Protein AF-A0A060N4P2-F1 (afdb_monomer_lite)

Structure (mmCIF, N/CA/C/O backbone):
data_AF-A0A060N4P2-F1
#
_entry.id   AF-A0A060N4P2-F1
#
loop_
_atom_site.group_PDB
_atom_site.id
_atom_site.type_symbol
_atom_site.label_atom_id
_atom_site.label_alt_id
_atom_site.label_comp_id
_atom_site.label_asym_id
_atom_site.label_entity_id
_atom_site.label_seq_id
_atom_site.pdbx_PDB_ins_code
_atom_site.Cartn_x
_atom_site.Cartn_y
_atom_site.Cartn_z
_atom_site.occupancy
_atom_site.B_iso_or_equiv
_atom_site.auth_seq_id
_atom_site.auth_comp_id
_atom_site.auth_asym_id
_atom_site.auth_atom_id
_atom_site.pdbx_PDB_model_num
ATOM 1 N N . MET A 1 1 ? 9.657 7.151 8.801 1.00 70.62 1 MET A N 1
ATOM 2 C CA . MET A 1 1 ? 8.608 6.174 8.470 1.00 70.62 1 MET A CA 1
ATOM 3 C C . MET A 1 1 ? 7.325 6.676 9.098 1.00 70.62 1 MET A C 1
ATOM 5 O O . MET A 1 1 ? 7.365 7.258 10.180 1.00 70.62 1 MET A O 1
ATOM 9 N N . SER A 1 2 ? 6.217 6.577 8.375 1.00 86.94 2 SER A N 1
ATOM 10 C CA . SER A 1 2 ? 4.946 7.169 8.793 1.00 86.94 2 SER A CA 1
ATOM 11 C C . SER A 1 2 ? 3.991 6.078 9.255 1.00 86.94 2 SER A C 1
ATOM 13 O O . SER A 1 2 ? 4.005 4.962 8.740 1.00 86.94 2 SER A O 1
ATOM 15 N N . TYR A 1 3 ? 3.157 6.414 10.233 1.00 91.38 3 TYR A N 1
ATOM 16 C CA . TYR A 1 3 ? 2.183 5.498 10.808 1.00 91.38 3 TYR A CA 1
ATOM 17 C C . TYR A 1 3 ? 0.779 5.985 10.490 1.00 91.38 3 TYR A C 1
ATOM 19 O O . TYR A 1 3 ? 0.496 7.174 10.616 1.00 91.38 3 TYR A O 1
ATOM 27 N N . VAL A 1 4 ? -0.118 5.080 10.119 1.00 92.81 4 VAL A N 1
ATOM 28 C CA . VAL A 1 4 ? -1.499 5.419 9.767 1.00 92.81 4 VAL A CA 1
ATOM 29 C C . VAL A 1 4 ? -2.462 4.592 10.594 1.00 92.81 4 VAL A C 1
ATOM 31 O O . VAL A 1 4 ? -2.322 3.375 10.706 1.00 92.81 4 VAL A O 1
ATOM 34 N N . CYS A 1 5 ? -3.473 5.249 11.157 1.00 92.50 5 CYS A N 1
ATOM 35 C CA . CYS A 1 5 ? -4.618 4.549 11.721 1.00 92.50 5 CYS A CA 1
ATOM 36 C C . CYS A 1 5 ? -5.537 4.042 10.603 1.00 92.50 5 CYS A C 1
ATOM 38 O O . CYS A 1 5 ? -6.139 4.844 9.896 1.00 92.50 5 CYS A O 1
ATOM 40 N N . LEU A 1 6 ? -5.736 2.728 10.501 1.00 90.38 6 LEU A N 1
ATOM 41 C CA . LEU A 1 6 ? -6.573 2.107 9.463 1.00 90.38 6 LEU A CA 1
ATOM 42 C C . LEU A 1 6 ? -8.078 2.395 9.608 1.00 90.38 6 LEU A C 1
ATOM 44 O O . LEU A 1 6 ? -8.851 2.067 8.717 1.00 90.38 6 LEU A O 1
ATOM 48 N N . LYS A 1 7 ? -8.510 2.997 10.726 1.00 90.50 7 LYS A N 1
ATOM 49 C CA . LYS A 1 7 ? -9.918 3.358 10.966 1.00 90.50 7 LYS A CA 1
ATOM 50 C C . LYS A 1 7 ? -10.203 4.835 10.702 1.00 90.50 7 LYS A C 1
ATOM 52 O O . LYS A 1 7 ? -11.126 5.155 9.965 1.00 90.50 7 LYS A O 1
ATOM 57 N N . CYS A 1 8 ? -9.441 5.744 11.317 1.00 92.81 8 CYS A N 1
ATOM 58 C CA . CYS A 1 8 ? -9.667 7.190 11.172 1.00 92.81 8 CYS A CA 1
ATOM 59 C C . CYS A 1 8 ? -8.732 7.871 10.166 1.00 92.81 8 CYS A C 1
ATOM 61 O O . CYS A 1 8 ? -8.876 9.070 9.942 1.00 92.81 8 CYS A O 1
ATOM 63 N N . ASN A 1 9 ? -7.791 7.130 9.572 1.00 92.81 9 ASN A N 1
ATOM 64 C CA . ASN A 1 9 ? -6.820 7.611 8.585 1.00 92.81 9 ASN A CA 1
ATOM 65 C C . ASN A 1 9 ? -5.891 8.731 9.083 1.00 92.81 9 ASN A C 1
ATOM 67 O O . ASN A 1 9 ? -5.271 9.424 8.280 1.00 92.81 9 ASN A O 1
ATOM 71 N N . GLU A 1 10 ? -5.786 8.912 10.403 1.00 93.56 10 GLU A N 1
ATOM 72 C CA . GLU A 1 10 ? -4.835 9.849 10.996 1.00 93.56 10 GLU A CA 1
ATOM 73 C C . GLU A 1 10 ? -3.403 9.383 10.726 1.00 93.56 10 GLU A C 1
ATOM 75 O O . GLU A 1 10 ? -3.090 8.202 10.923 1.00 93.56 10 GLU A O 1
ATOM 80 N N . VAL A 1 11 ? -2.550 10.322 10.314 1.00 93.44 11 VAL A N 1
ATOM 81 C CA . VAL A 1 11 ? -1.126 10.091 10.072 1.00 93.44 11 VAL A CA 1
ATOM 82 C C . VAL A 1 11 ? -0.329 10.555 11.283 1.00 93.44 11 VAL A C 1
ATOM 84 O O . VAL A 1 11 ? -0.416 11.707 11.705 1.00 93.44 11 VAL A O 1
ATOM 87 N N . TYR A 1 12 ? 0.499 9.667 11.810 1.00 91.25 12 TYR A N 1
ATOM 88 C CA . TYR A 1 12 ? 1.404 9.933 12.911 1.00 91.25 12 TYR A CA 1
ATOM 89 C C . TYR A 1 12 ? 2.855 9.833 12.447 1.00 91.25 12 TYR A C 1
ATOM 91 O O . TYR A 1 12 ? 3.217 9.009 11.607 1.00 91.25 12 TYR A O 1
ATOM 99 N N . LYS A 1 13 ? 3.703 10.679 13.030 1.00 86.75 13 LYS A N 1
ATOM 100 C CA . LYS A 1 13 ? 5.158 10.633 12.844 1.00 86.75 13 LYS A CA 1
ATOM 101 C C . LYS A 1 13 ? 5.795 9.646 13.831 1.00 86.75 13 LYS A C 1
ATOM 103 O O . LYS A 1 13 ? 5.119 9.123 14.715 1.00 86.75 13 LYS A O 1
ATOM 108 N N . ASN A 1 14 ? 7.116 9.476 13.734 1.00 75.19 14 ASN A N 1
ATOM 109 C CA . ASN A 1 14 ? 7.938 8.588 14.572 1.00 75.19 14 ASN A CA 1
ATOM 110 C C . ASN A 1 14 ? 7.670 8.674 16.093 1.00 75.19 14 ASN A C 1
ATOM 112 O O . ASN A 1 14 ? 7.949 7.722 16.814 1.00 75.19 14 ASN A O 1
ATOM 116 N N . SER A 1 15 ? 7.140 9.792 16.606 1.00 75.62 15 SER A N 1
ATOM 117 C CA . SER A 1 15 ? 6.811 9.952 18.029 1.00 75.62 15 SER A CA 1
ATOM 118 C C . SER A 1 15 ? 5.765 8.956 18.533 1.00 75.62 15 SER A C 1
ATOM 120 O O . SER A 1 15 ? 5.714 8.701 19.732 1.00 75.62 15 SER A O 1
ATOM 122 N N . ILE A 1 16 ? 4.952 8.363 17.651 1.00 79.38 16 ILE A N 1
ATOM 123 C CA . ILE A 1 16 ? 3.958 7.372 18.074 1.00 79.38 16 ILE A CA 1
ATOM 124 C C . ILE A 1 16 ? 4.583 6.063 18.576 1.00 79.38 16 ILE A C 1
ATOM 126 O O . ILE A 1 16 ? 3.952 5.357 19.354 1.00 79.38 16 ILE A O 1
ATOM 130 N N . ASN A 1 17 ? 5.850 5.795 18.250 1.00 68.69 17 ASN A N 1
ATOM 131 C CA . ASN A 1 17 ? 6.592 4.638 18.766 1.00 68.69 17 ASN A CA 1
ATOM 132 C C . ASN A 1 17 ? 6.872 4.722 20.272 1.00 68.69 17 ASN A C 1
ATOM 134 O O . ASN A 1 17 ? 7.294 3.743 20.878 1.00 68.69 17 ASN A O 1
ATOM 138 N N . GLN A 1 18 ? 6.650 5.888 20.887 1.00 77.06 18 GLN A N 1
ATOM 139 C CA . GLN A 1 18 ? 6.709 6.048 22.341 1.00 77.06 18 GLN A CA 1
ATOM 140 C C . GLN A 1 18 ? 5.458 5.492 23.033 1.00 77.06 18 GLN A C 1
ATOM 142 O O . GLN A 1 18 ? 5.471 5.266 24.243 1.00 77.06 18 GLN A O 1
ATOM 147 N N . ILE A 1 19 ? 4.370 5.271 22.286 1.00 80.00 19 ILE A N 1
ATOM 148 C CA . ILE A 1 19 ? 3.183 4.607 22.812 1.00 80.00 19 ILE A CA 1
ATOM 149 C C . ILE A 1 19 ? 3.503 3.123 22.941 1.00 80.00 19 ILE A C 1
ATOM 151 O O . ILE A 1 19 ? 3.892 2.464 21.978 1.00 80.00 19 ILE A O 1
ATOM 155 N N . LYS A 1 20 ? 3.310 2.593 24.149 1.00 79.94 20 LYS A N 1
ATOM 156 C CA . LYS A 1 20 ? 3.526 1.178 24.426 1.00 79.94 20 LYS A CA 1
ATOM 157 C C . LYS A 1 20 ? 2.536 0.343 23.602 1.00 79.94 20 LYS A C 1
ATOM 159 O O . LYS A 1 20 ? 1.327 0.520 23.785 1.00 79.94 20 LYS A O 1
ATOM 164 N N . PRO A 1 21 ? 3.006 -0.558 22.725 1.00 82.00 21 PRO A N 1
ATOM 165 C CA . PRO A 1 21 ? 2.106 -1.437 22.007 1.00 82.00 21 PRO A CA 1
ATOM 166 C C . PRO A 1 21 ? 1.421 -2.399 22.983 1.00 82.00 21 PRO A C 1
ATOM 168 O O . PRO A 1 21 ? 1.949 -2.747 24.045 1.00 82.00 21 PRO A O 1
ATOM 171 N N . ILE A 1 22 ? 0.215 -2.821 22.623 1.00 82.00 22 ILE A N 1
ATOM 172 C CA . ILE A 1 22 ? -0.559 -3.794 23.387 1.00 82.00 22 ILE A CA 1
ATOM 173 C C . ILE A 1 22 ? -0.236 -5.180 22.834 1.00 82.00 22 ILE A C 1
ATOM 175 O O . ILE A 1 22 ? -0.311 -5.409 21.624 1.00 82.00 22 ILE A O 1
ATOM 179 N N . LYS A 1 23 ? 0.124 -6.109 23.724 1.00 79.75 23 LYS A N 1
ATOM 180 C CA . LYS A 1 23 ? 0.349 -7.508 23.358 1.00 79.75 23 LYS A CA 1
ATOM 181 C C . LYS A 1 23 ? -0.974 -8.184 23.021 1.00 79.75 23 LYS A C 1
ATOM 183 O O . LYS A 1 23 ? -1.935 -8.089 23.782 1.00 79.75 23 LYS A O 1
ATOM 188 N N . TYR A 1 24 ? -0.995 -8.888 21.901 1.00 68.56 24 TYR A N 1
ATOM 189 C CA . TYR A 1 24 ? -2.116 -9.692 21.450 1.00 68.56 24 TYR A CA 1
ATOM 190 C C . TYR A 1 24 ? -1.620 -11.094 21.083 1.00 68.56 24 TYR A C 1
ATOM 192 O O . TYR A 1 24 ? -1.012 -11.301 20.033 1.00 68.56 24 TYR A O 1
ATOM 200 N N . GLY A 1 25 ? -1.879 -12.066 21.958 1.00 72.06 25 GLY A N 1
ATOM 201 C CA . GLY A 1 25 ? -1.281 -13.401 21.862 1.00 72.06 25 GLY A CA 1
ATOM 202 C C . GLY A 1 25 ? 0.194 -13.418 22.278 1.00 72.06 25 GLY A C 1
ATOM 203 O O . GLY A 1 25 ? 0.674 -12.477 22.910 1.00 72.06 25 GLY A O 1
ATOM 204 N N . GLU A 1 26 ? 0.896 -14.504 21.947 1.00 70.19 26 GLU A N 1
ATOM 205 C CA . GLU A 1 26 ? 2.266 -14.744 22.427 1.00 70.19 26 GLU A CA 1
ATOM 206 C C . GLU A 1 26 ? 3.311 -13.850 21.731 1.00 70.19 26 GLU A C 1
ATOM 208 O O . GLU A 1 26 ? 4.219 -13.369 22.405 1.00 70.19 26 GLU A O 1
ATOM 213 N N . ASP A 1 27 ? 3.112 -13.495 20.449 1.00 66.62 27 ASP A N 1
ATOM 214 C CA . ASP A 1 27 ? 4.165 -12.857 19.631 1.00 66.62 27 ASP A CA 1
ATOM 215 C C . ASP A 1 27 ? 3.755 -11.590 18.857 1.00 66.62 27 ASP A C 1
ATOM 217 O O . ASP A 1 27 ? 4.560 -11.046 18.098 1.00 66.62 27 ASP A O 1
ATOM 221 N N . LYS A 1 28 ? 2.510 -11.103 18.977 1.00 74.62 28 LYS A N 1
ATOM 222 C CA . LYS A 1 28 ? 2.062 -9.938 18.191 1.00 74.62 28 LYS A CA 1
ATOM 223 C C . LYS A 1 28 ? 1.842 -8.717 19.065 1.00 74.62 28 LYS A C 1
ATOM 225 O O . LYS A 1 28 ? 1.001 -8.708 19.958 1.00 74.62 28 LYS A O 1
ATOM 230 N N . GLU A 1 29 ? 2.546 -7.646 18.737 1.00 82.62 29 GLU A N 1
ATOM 231 C CA . GLU A 1 29 ? 2.380 -6.334 19.348 1.00 82.62 29 GLU A CA 1
ATOM 232 C C . GLU A 1 29 ? 1.611 -5.413 18.398 1.00 82.62 29 GLU A C 1
ATOM 234 O O . GLU A 1 29 ? 1.923 -5.312 17.211 1.00 82.62 29 GLU A O 1
ATOM 239 N N . TRP A 1 30 ? 0.549 -4.789 18.910 1.00 85.25 30 TRP A N 1
ATOM 240 C CA . TRP A 1 30 ? -0.339 -3.934 18.128 1.00 85.25 30 TRP A CA 1
ATOM 241 C C . TRP A 1 30 ? -0.337 -2.530 18.708 1.00 85.25 30 TRP A C 1
ATOM 243 O O . TRP A 1 30 ? -0.534 -2.324 19.908 1.00 85.25 30 TRP A O 1
ATOM 253 N N . LEU A 1 31 ? -0.149 -1.552 17.831 1.00 89.38 31 LEU A N 1
ATOM 254 C CA . LEU A 1 31 ? -0.298 -0.148 18.161 1.00 89.38 31 LEU A CA 1
ATOM 255 C C . LEU A 1 31 ? -1.730 0.288 17.842 1.00 89.38 31 LEU A C 1
ATOM 257 O O . LEU A 1 31 ? -2.265 -0.023 16.776 1.00 89.38 31 LEU A O 1
ATOM 261 N N . PHE A 1 32 ? -2.352 1.014 18.766 1.00 89.56 32 PHE A N 1
ATOM 262 C CA . PHE A 1 32 ? -3.717 1.509 18.616 1.00 89.56 32 PHE A CA 1
ATOM 263 C C . PHE A 1 32 ? -3.751 3.031 18.585 1.00 89.56 32 PHE A C 1
ATOM 265 O O . PHE A 1 32 ? -2.906 3.716 19.160 1.00 89.56 32 PHE A O 1
ATOM 272 N N . CYS A 1 33 ? -4.753 3.557 17.889 1.00 91.12 33 CYS A N 1
ATOM 273 C CA . CYS A 1 33 ? -4.956 4.983 17.723 1.00 91.12 33 CYS A CA 1
ATOM 274 C C . CYS A 1 33 ? -5.193 5.651 19.089 1.00 91.12 33 CYS A C 1
ATOM 276 O O . CYS A 1 33 ? -6.124 5.250 19.787 1.00 91.12 33 CYS A O 1
ATOM 278 N N . PRO A 1 34 ? -4.423 6.695 19.451 1.00 89.62 34 PRO A N 1
ATOM 279 C CA . PRO A 1 34 ? -4.565 7.392 20.731 1.00 89.62 34 PRO A CA 1
ATOM 280 C C . PRO A 1 34 ? -5.815 8.281 20.823 1.00 89.62 34 PRO A C 1
ATOM 282 O O . PRO A 1 34 ? -6.094 8.830 21.886 1.00 89.62 34 PRO A O 1
ATOM 285 N N . LYS A 1 35 ? -6.566 8.470 19.726 1.00 90.75 35 LYS A N 1
ATOM 286 C CA . LYS A 1 35 ? -7.839 9.203 19.771 1.00 90.75 35 LYS A CA 1
ATOM 287 C C . LYS A 1 35 ? -8.859 8.384 20.562 1.00 90.75 35 LYS A C 1
ATOM 289 O O . LYS A 1 35 ? -9.106 7.233 20.199 1.00 90.75 35 LYS A O 1
ATOM 294 N N . ILE A 1 36 ? -9.465 9.023 21.565 1.00 86.31 36 ILE A N 1
ATOM 295 C CA . ILE A 1 36 ? -10.356 8.408 22.563 1.00 86.31 36 ILE A CA 1
ATOM 296 C C . ILE A 1 36 ? -11.415 7.509 21.912 1.00 86.31 36 ILE A C 1
ATOM 298 O O . ILE A 1 36 ? -11.565 6.380 22.345 1.00 86.31 36 ILE A O 1
ATOM 302 N N . ASP A 1 37 ? -12.050 7.940 20.818 1.00 91.50 37 ASP A N 1
ATOM 303 C CA . ASP A 1 37 ? -13.168 7.195 20.209 1.00 91.50 37 ASP A CA 1
ATOM 304 C C . ASP A 1 37 ? -12.784 6.342 18.985 1.00 91.50 37 ASP A C 1
ATOM 306 O O . ASP A 1 37 ? -13.635 5.730 18.331 1.00 91.50 37 ASP A O 1
ATOM 310 N N . CYS A 1 38 ? -11.503 6.305 18.606 1.00 90.06 38 CYS A N 1
ATOM 311 C CA . CYS A 1 38 ? -11.093 5.586 17.405 1.00 90.06 38 CYS A CA 1
ATOM 312 C C . CYS A 1 38 ? -10.786 4.121 17.711 1.00 90.06 38 CYS A C 1
ATOM 314 O O . CYS A 1 38 ? -11.419 3.233 17.137 1.00 90.06 38 CYS A O 1
ATOM 316 N N . HIS A 1 39 ? -9.803 3.868 18.580 1.00 85.12 39 HIS A N 1
ATOM 317 C CA . HIS A 1 39 ? -9.269 2.527 18.859 1.00 85.12 39 HIS A CA 1
ATOM 318 C C . HIS A 1 39 ? -8.899 1.714 17.600 1.00 85.12 39 HIS A C 1
ATOM 320 O O . HIS A 1 39 ? -8.850 0.488 17.631 1.00 85.12 39 HIS A O 1
ATOM 326 N N . GLY A 1 40 ? -8.659 2.375 16.462 1.00 89.44 40 GLY A N 1
ATOM 327 C CA . GLY A 1 40 ? -8.232 1.709 15.235 1.00 89.44 40 GLY A CA 1
ATOM 328 C C . GLY A 1 40 ? -6.787 1.235 15.329 1.00 89.44 40 GLY A C 1
ATOM 329 O O . GLY A 1 40 ? -5.974 1.856 16.016 1.00 89.44 40 GLY A O 1
ATOM 330 N N . ARG A 1 41 ? -6.454 0.158 14.612 1.00 90.06 41 ARG A N 1
ATOM 331 C CA . ARG A 1 41 ? -5.067 -0.298 14.475 1.00 90.06 41 ARG A CA 1
ATOM 332 C C . ARG A 1 41 ? -4.243 0.770 13.761 1.00 90.06 41 ARG A C 1
ATOM 334 O O . ARG A 1 41 ? -4.653 1.268 12.712 1.00 90.06 41 ARG A O 1
ATOM 341 N N . VAL A 1 42 ? -3.084 1.082 14.318 1.00 91.38 42 VAL A N 1
ATOM 342 C CA . VAL A 1 42 ? -2.065 1.920 13.695 1.00 91.38 42 VAL A CA 1
ATOM 343 C C . VAL A 1 42 ? -0.985 1.011 13.129 1.00 91.38 42 VAL A C 1
ATOM 345 O O . VAL A 1 42 ? -0.490 0.122 13.822 1.00 91.38 42 VAL A O 1
ATOM 348 N N . VAL A 1 43 ? -0.646 1.220 11.863 1.00 90.44 43 VAL A N 1
ATOM 349 C CA . VAL A 1 43 ? 0.374 0.442 11.157 1.00 90.44 43 VAL A CA 1
ATOM 350 C C . VAL A 1 43 ? 1.379 1.372 10.506 1.00 90.44 43 VAL A C 1
ATOM 352 O O . VAL A 1 43 ? 1.052 2.498 10.140 1.00 90.44 43 VAL A O 1
ATOM 355 N N . GLU A 1 44 ? 2.604 0.894 10.379 1.00 90.88 44 GLU A N 1
ATOM 356 C CA . GLU A 1 44 ? 3.629 1.542 9.576 1.00 90.88 44 GLU A CA 1
ATOM 357 C C . GLU A 1 44 ? 3.324 1.348 8.089 1.00 90.88 44 GLU A C 1
ATOM 359 O O . GLU A 1 44 ? 2.960 0.246 7.674 1.00 90.88 44 GLU A O 1
ATOM 364 N N . ILE A 1 45 ? 3.434 2.417 7.298 1.00 91.38 45 ILE A N 1
ATOM 365 C CA . ILE A 1 45 ? 3.184 2.385 5.853 1.00 91.38 45 ILE A CA 1
ATOM 366 C C . ILE A 1 45 ? 4.292 3.146 5.123 1.00 91.38 45 ILE A C 1
ATOM 368 O O . ILE A 1 45 ? 4.688 4.241 5.532 1.00 91.38 45 ILE A O 1
ATOM 372 N N . ASP A 1 46 ? 4.743 2.581 4.001 1.00 91.31 46 ASP A N 1
ATOM 373 C CA . ASP A 1 46 ? 5.625 3.256 3.051 1.00 91.31 46 ASP A CA 1
ATOM 374 C C . ASP A 1 46 ? 5.036 4.597 2.594 1.00 91.31 46 ASP A C 1
ATOM 376 O O . ASP A 1 46 ? 3.903 4.684 2.114 1.00 91.31 46 ASP A O 1
ATOM 380 N N . GLU A 1 47 ? 5.841 5.654 2.661 1.00 90.81 47 GLU A N 1
ATOM 381 C CA . GLU A 1 47 ? 5.390 7.026 2.397 1.00 90.81 47 GLU A CA 1
ATOM 382 C C . GLU A 1 47 ? 4.844 7.214 0.970 1.00 90.81 47 GLU A C 1
ATOM 384 O O . GLU A 1 47 ? 3.911 7.991 0.772 1.00 90.81 47 GLU A O 1
ATOM 389 N N . LEU A 1 48 ? 5.365 6.463 -0.011 1.00 95.06 48 LEU A N 1
ATOM 390 C CA . LEU A 1 48 ? 4.931 6.537 -1.411 1.00 95.06 48 LEU A CA 1
ATOM 391 C C . LEU A 1 48 ? 3.532 5.955 -1.652 1.00 95.06 48 LEU A C 1
ATOM 393 O O . LEU A 1 48 ? 2.787 6.494 -2.469 1.00 95.06 48 LEU A O 1
ATOM 397 N N . ILE A 1 49 ? 3.167 4.874 -0.956 1.00 96.62 49 ILE A N 1
ATOM 398 C CA . ILE A 1 49 ? 1.872 4.197 -1.150 1.00 96.62 49 ILE A CA 1
ATOM 399 C C . ILE A 1 49 ? 0.811 4.676 -0.154 1.00 96.62 49 ILE A C 1
ATOM 401 O O . ILE A 1 49 ? -0.386 4.517 -0.393 1.00 96.62 49 ILE A O 1
ATOM 405 N N . MET A 1 50 ? 1.234 5.305 0.945 1.00 95.75 50 MET A N 1
ATOM 406 C CA . MET A 1 50 ? 0.368 5.789 2.018 1.00 95.75 50 MET A CA 1
ATOM 407 C C . MET A 1 50 ? -0.849 6.606 1.538 1.00 95.75 50 MET A C 1
ATOM 409 O O . MET A 1 50 ? -1.954 6.299 1.995 1.00 95.75 50 MET A O 1
ATOM 413 N N . PRO A 1 51 ? -0.727 7.587 0.616 1.00 96.75 51 PRO A N 1
ATOM 414 C CA . PRO A 1 51 ? -1.889 8.334 0.129 1.00 96.75 51 PRO A CA 1
ATOM 415 C C . PRO A 1 51 ? -2.946 7.434 -0.522 1.00 96.75 51 PRO A C 1
ATOM 417 O O . PRO A 1 51 ? -4.139 7.618 -0.289 1.00 96.75 51 PRO A O 1
ATOM 420 N N . THR A 1 52 ? -2.511 6.427 -1.283 1.00 97.50 52 THR A N 1
ATOM 421 C CA . THR A 1 52 ? -3.396 5.444 -1.919 1.00 97.50 52 THR A CA 1
ATOM 422 C C . THR A 1 52 ? -4.139 4.623 -0.872 1.00 97.50 52 THR A C 1
ATOM 424 O O . THR A 1 52 ? -5.352 4.464 -0.972 1.00 97.50 52 THR A O 1
ATOM 427 N N . ILE A 1 53 ? -3.437 4.119 0.149 1.00 96.38 53 ILE A N 1
ATOM 428 C CA . ILE A 1 53 ? -4.054 3.309 1.210 1.00 96.38 53 ILE A CA 1
ATOM 429 C C . ILE A 1 53 ? -5.107 4.113 1.975 1.00 96.38 53 ILE A C 1
ATOM 431 O O . ILE A 1 53 ? -6.209 3.622 2.210 1.00 96.38 53 ILE A O 1
ATOM 435 N N . ILE A 1 54 ? -4.800 5.3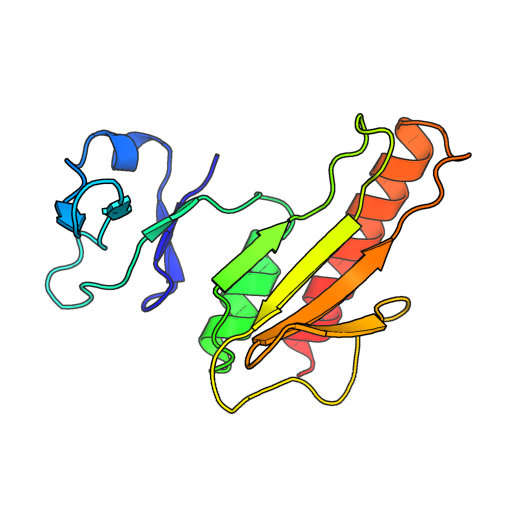69 2.312 1.00 96.00 54 ILE A N 1
ATOM 436 C CA . ILE A 1 54 ? -5.753 6.274 2.964 1.00 96.00 54 ILE A CA 1
ATOM 437 C C . ILE A 1 54 ? -7.002 6.471 2.098 1.00 96.00 54 ILE A C 1
ATOM 439 O O . ILE A 1 54 ? -8.116 6.427 2.619 1.00 96.00 54 ILE A O 1
ATOM 443 N N . GLU A 1 55 ? -6.835 6.681 0.792 1.00 97.31 55 GLU A N 1
ATOM 444 C CA . GLU A 1 55 ? -7.964 6.881 -0.118 1.00 97.31 55 GLU A CA 1
ATOM 445 C C . GLU A 1 55 ? -8.841 5.627 -0.233 1.00 97.31 55 GLU A C 1
ATOM 447 O O . GLU A 1 55 ? -10.065 5.701 -0.121 1.00 97.31 55 GLU A O 1
ATOM 452 N N . LEU A 1 56 ? -8.220 4.455 -0.371 1.00 95.50 56 LEU A N 1
ATOM 453 C CA . LEU A 1 56 ? -8.924 3.174 -0.401 1.00 95.50 56 LEU A CA 1
ATOM 454 C C . LEU A 1 56 ? -9.725 2.940 0.889 1.00 95.50 56 LEU A C 1
ATOM 456 O O . LEU A 1 56 ? -10.921 2.641 0.820 1.00 95.50 56 LEU A O 1
ATOM 460 N N . ASN A 1 57 ? -9.105 3.158 2.052 1.00 92.75 57 ASN A N 1
ATOM 461 C CA . ASN A 1 57 ? -9.763 3.014 3.351 1.00 92.75 57 ASN A CA 1
ATOM 462 C C . ASN A 1 57 ? -10.947 3.982 3.502 1.00 92.75 57 ASN A C 1
ATOM 464 O O . ASN A 1 57 ? -12.019 3.577 3.953 1.00 92.75 57 ASN A O 1
ATOM 468 N N . LYS A 1 58 ? -10.808 5.245 3.070 1.00 94.06 58 LYS A N 1
ATOM 469 C CA . LYS A 1 58 ? -11.916 6.225 3.061 1.00 94.06 58 LYS A CA 1
ATOM 470 C C . LYS A 1 58 ? -13.089 5.787 2.185 1.00 94.06 58 LYS A C 1
ATOM 472 O O . LYS A 1 58 ? -14.236 6.073 2.519 1.00 94.06 58 LYS A O 1
ATOM 477 N N . LYS A 1 59 ? -12.818 5.067 1.096 1.00 93.94 59 LYS A N 1
ATOM 478 C CA . LYS A 1 59 ? -13.837 4.489 0.205 1.00 93.94 59 LYS A CA 1
ATOM 479 C C . LYS A 1 59 ? -14.391 3.148 0.701 1.00 93.94 59 LYS A C 1
ATOM 481 O O . LYS A 1 59 ? -15.209 2.535 0.011 1.00 93.94 59 LYS A O 1
ATOM 486 N N . GLY A 1 60 ? -13.980 2.685 1.881 1.00 92.94 60 GLY A N 1
ATOM 487 C CA . GLY A 1 60 ? -14.463 1.453 2.506 1.00 92.94 60 GLY A CA 1
ATOM 488 C C . GLY A 1 60 ? -13.803 0.174 1.989 1.00 92.94 60 GLY A C 1
ATOM 489 O O . GLY A 1 60 ? -14.309 -0.913 2.258 1.00 92.94 60 GLY A O 1
ATOM 490 N N . TYR A 1 61 ? -12.701 0.275 1.242 1.00 93.88 61 TYR A N 1
ATOM 491 C CA . TYR A 1 61 ? -11.857 -0.884 0.956 1.00 93.88 61 TYR A CA 1
ATOM 492 C C . TYR A 1 61 ? -10.983 -1.149 2.180 1.00 93.88 61 TYR A C 1
ATOM 494 O O . TYR A 1 61 ? -10.297 -0.244 2.641 1.00 93.88 61 TYR A O 1
ATOM 502 N N . THR A 1 62 ? -10.995 -2.369 2.716 1.00 91.19 62 THR A N 1
ATOM 503 C CA . THR A 1 62 ? -10.148 -2.702 3.871 1.00 91.19 62 THR A CA 1
ATOM 504 C C .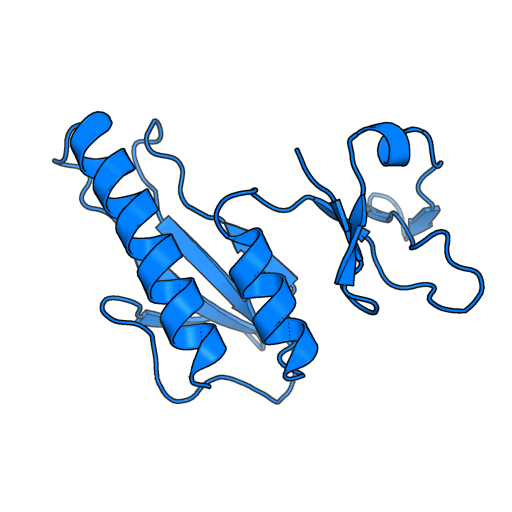 THR A 1 62 ? -8.829 -3.288 3.382 1.00 91.19 62 THR A C 1
ATOM 506 O O . THR A 1 62 ? -8.811 -4.314 2.703 1.00 91.19 62 THR A O 1
ATOM 509 N N . THR A 1 63 ? -7.716 -2.633 3.711 1.00 91.75 63 THR A N 1
ATOM 510 C CA . THR A 1 63 ? -6.359 -3.093 3.370 1.00 91.75 63 THR A CA 1
ATOM 511 C C . THR A 1 63 ? -5.652 -3.691 4.586 1.00 91.75 63 THR A C 1
ATOM 513 O O . THR A 1 63 ? -5.848 -3.214 5.704 1.00 91.75 63 THR A O 1
ATOM 516 N N . GLU A 1 64 ? -4.782 -4.680 4.382 1.00 87.31 64 GLU A N 1
ATOM 517 C CA . GLU A 1 64 ? -4.042 -5.342 5.471 1.00 87.31 64 GLU A CA 1
ATOM 518 C C . GLU A 1 64 ? -2.519 -5.230 5.342 1.00 87.31 64 GLU A C 1
ATOM 520 O O . GLU A 1 64 ? -1.847 -4.929 6.327 1.00 87.31 64 GLU A O 1
ATOM 525 N N . PHE A 1 65 ? -1.979 -5.456 4.142 1.00 90.12 65 PHE A N 1
ATOM 526 C CA . PHE A 1 65 ? -0.545 -5.374 3.856 1.00 90.12 65 PHE A CA 1
ATOM 527 C C . PHE A 1 65 ? -0.322 -4.607 2.563 1.00 90.12 65 PHE A C 1
ATOM 529 O O . PHE A 1 65 ? -1.115 -4.725 1.629 1.00 90.12 65 PHE A O 1
ATOM 536 N N . CYS A 1 66 ? 0.767 -3.856 2.483 1.00 94.50 66 CYS A N 1
ATOM 537 C CA . CYS A 1 66 ? 1.136 -3.152 1.267 1.00 94.50 66 CYS A CA 1
ATOM 538 C C . CYS A 1 66 ? 2.639 -2.884 1.215 1.00 94.50 66 CYS A C 1
ATOM 540 O O . CYS A 1 66 ? 3.285 -2.782 2.256 1.00 94.50 66 CYS A O 1
ATOM 542 N N . CYS A 1 67 ? 3.166 -2.702 0.010 1.00 95.25 67 CYS A N 1
ATOM 543 C CA . CYS A 1 67 ? 4.518 -2.204 -0.215 1.00 95.25 67 CYS A CA 1
ATOM 544 C C . CYS A 1 67 ? 4.523 -1.305 -1.446 1.00 95.25 67 CYS A C 1
ATOM 546 O O . CYS A 1 67 ? 3.871 -1.607 -2.450 1.00 95.25 67 CYS A O 1
ATOM 548 N N . SER A 1 68 ? 5.261 -0.201 -1.364 1.00 95.94 68 SER A N 1
ATOM 549 C CA . SER A 1 68 ? 5.448 0.715 -2.491 1.00 95.94 68 SER A CA 1
ATOM 550 C C . SER A 1 68 ? 6.413 0.173 -3.546 1.00 95.94 68 SER A C 1
ATOM 552 O O . SER A 1 68 ? 6.316 0.585 -4.701 1.00 95.94 68 SER A O 1
ATOM 554 N N . GLY A 1 69 ? 7.273 -0.777 -3.178 1.00 94.44 69 GLY A N 1
ATOM 555 C CA . GLY A 1 69 ? 8.363 -1.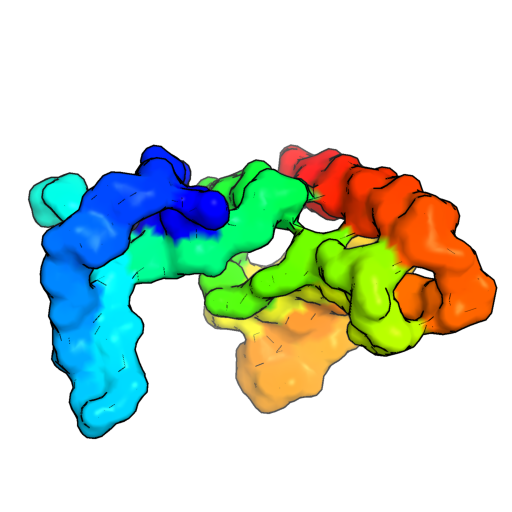317 -3.984 1.00 94.44 69 GLY A CA 1
ATOM 556 C C . GLY A 1 69 ? 9.723 -0.782 -3.535 1.00 94.44 69 GLY A C 1
ATOM 557 O O . GLY A 1 69 ? 9.899 0.406 -3.264 1.00 94.44 69 GLY A O 1
ATOM 558 N N . HIS A 1 70 ? 10.719 -1.665 -3.490 1.00 92.81 70 HIS A N 1
ATOM 559 C CA . HIS A 1 70 ? 12.088 -1.346 -3.086 1.00 92.81 70 HIS A CA 1
ATOM 560 C C . HIS A 1 70 ? 13.036 -1.427 -4.290 1.00 92.81 70 HIS A C 1
ATOM 562 O O . HIS A 1 70 ? 13.293 -2.505 -4.825 1.00 92.81 70 HIS A O 1
ATOM 568 N N . SER A 1 71 ? 13.568 -0.291 -4.754 1.00 92.25 71 SER A N 1
ATOM 569 C CA . SER A 1 71 ? 14.386 -0.237 -5.982 1.00 92.25 71 SER A CA 1
ATOM 570 C C . SER A 1 71 ? 15.746 -0.939 -5.861 1.00 92.25 71 SER A C 1
ATOM 572 O O . SER A 1 71 ? 16.337 -1.344 -6.862 1.00 92.25 71 SER A O 1
ATOM 574 N N . TYR A 1 72 ? 16.249 -1.104 -4.639 1.00 89.56 72 TYR A N 1
ATOM 575 C CA . TYR A 1 72 ? 17.536 -1.734 -4.348 1.00 89.56 72 TYR A CA 1
ATOM 576 C C . TYR A 1 72 ? 17.470 -3.265 -4.250 1.00 89.56 72 TYR A C 1
ATOM 578 O O . TYR A 1 72 ? 18.522 -3.906 -4.265 1.00 89.56 72 TYR A O 1
ATOM 586 N N . GLU A 1 73 ? 16.274 -3.851 -4.172 1.00 89.00 73 GLU A N 1
ATOM 587 C CA . GLU A 1 73 ? 16.084 -5.298 -4.064 1.00 89.00 73 GLU A CA 1
ATOM 588 C C . GLU A 1 73 ? 16.099 -5.975 -5.435 1.00 89.00 73 GLU A C 1
ATOM 590 O O . GLU A 1 73 ? 15.689 -5.396 -6.438 1.00 89.00 73 GLU A O 1
ATOM 595 N N . ARG A 1 74 ? 16.593 -7.217 -5.505 1.00 80.00 74 ARG A N 1
ATOM 596 C CA . ARG A 1 74 ? 16.676 -7.968 -6.772 1.00 80.00 74 ARG A CA 1
ATOM 597 C C . ARG A 1 74 ? 15.296 -8.313 -7.333 1.00 80.00 74 ARG A C 1
ATOM 599 O O . ARG A 1 74 ? 15.116 -8.282 -8.547 1.00 80.00 74 ARG A O 1
ATOM 606 N N . TYR A 1 75 ? 14.366 -8.655 -6.451 1.00 85.69 75 TYR A N 1
ATOM 607 C CA . TYR A 1 75 ? 12.967 -8.906 -6.763 1.00 85.69 75 TYR A CA 1
ATOM 608 C C . TYR A 1 75 ? 12.163 -7.886 -5.984 1.00 85.69 75 TYR A C 1
ATOM 610 O O . TYR A 1 75 ? 12.369 -7.741 -4.786 1.00 85.69 75 TYR A O 1
ATOM 618 N N . THR A 1 76 ? 11.319 -7.147 -6.683 1.00 93.31 76 THR A N 1
ATOM 619 C CA . THR A 1 76 ? 10.601 -6.018 -6.112 1.00 93.31 76 THR A CA 1
ATOM 620 C C . THR A 1 76 ? 9.251 -5.905 -6.780 1.00 93.31 76 THR A C 1
ATOM 622 O O . THR A 1 76 ? 9.082 -6.216 -7.967 1.00 93.31 76 THR A O 1
ATOM 625 N N . ASP A 1 77 ? 8.279 -5.480 -6.001 1.00 95.81 77 ASP A N 1
ATOM 626 C CA . ASP A 1 77 ? 6.917 -5.326 -6.442 1.00 95.81 77 ASP A CA 1
ATOM 627 C C . ASP A 1 77 ? 6.198 -4.263 -5.623 1.00 95.81 77 ASP A C 1
ATOM 629 O O . ASP A 1 77 ? 6.528 -3.963 -4.477 1.00 95.81 77 ASP A O 1
ATOM 633 N N . THR A 1 78 ? 5.194 -3.667 -6.250 1.00 97.62 78 THR A N 1
ATOM 634 C CA . THR A 1 78 ? 4.218 -2.833 -5.556 1.00 97.62 78 THR A CA 1
ATOM 635 C C . THR A 1 78 ? 2.975 -3.669 -5.355 1.00 97.62 78 THR A C 1
ATOM 637 O O . THR A 1 78 ? 2.453 -4.228 -6.323 1.00 97.62 78 THR A O 1
ATOM 640 N N . TYR A 1 79 ? 2.479 -3.747 -4.124 1.00 96.88 79 TYR A N 1
ATOM 641 C CA . TYR A 1 79 ? 1.297 -4.548 -3.834 1.00 96.88 79 TYR A CA 1
ATOM 642 C C . TYR A 1 79 ? 0.395 -3.937 -2.768 1.00 96.88 79 TYR A C 1
ATOM 644 O O . TYR A 1 79 ? 0.842 -3.184 -1.901 1.00 96.88 79 TYR A O 1
ATOM 652 N N . ILE A 1 80 ? -0.884 -4.306 -2.832 1.00 96.25 80 ILE A N 1
ATOM 653 C CA . ILE A 1 80 ? -1.886 -4.039 -1.799 1.00 96.25 80 ILE A CA 1
ATOM 654 C C . ILE A 1 80 ? -2.699 -5.315 -1.595 1.00 96.25 80 ILE A C 1
ATOM 656 O O . ILE A 1 80 ? -3.331 -5.815 -2.524 1.00 96.25 80 ILE A O 1
ATOM 660 N N . SER A 1 81 ? -2.696 -5.822 -0.366 1.00 94.62 81 SER A N 1
ATOM 661 C CA . SER A 1 81 ? -3.560 -6.906 0.084 1.00 94.62 81 SER A CA 1
ATOM 662 C C . SER A 1 81 ? -4.822 -6.328 0.709 1.00 94.62 81 SER A C 1
ATOM 664 O O . SER A 1 81 ? -4.757 -5.530 1.647 1.00 94.62 81 SER A O 1
ATOM 666 N N . PHE A 1 82 ? -5.962 -6.790 0.221 1.00 93.56 82 PHE A N 1
ATOM 667 C CA . PHE A 1 82 ? -7.292 -6.465 0.700 1.00 93.56 82 PHE A CA 1
ATOM 668 C C . PHE A 1 82 ? -7.830 -7.588 1.581 1.00 93.56 82 PHE A C 1
ATOM 670 O O . PHE A 1 82 ? -7.558 -8.774 1.361 1.00 93.56 82 PHE A O 1
ATOM 677 N N . THR A 1 83 ? -8.624 -7.193 2.564 1.00 88.12 83 THR A N 1
ATOM 678 C CA . THR A 1 83 ? -9.433 -8.084 3.391 1.00 88.12 83 THR A CA 1
ATOM 679 C C . THR A 1 83 ? -10.890 -7.636 3.338 1.00 88.12 83 THR A C 1
ATOM 681 O O . THR A 1 83 ? -11.192 -6.472 3.080 1.00 88.12 83 THR A O 1
ATOM 684 N N . GLY A 1 84 ? -11.816 -8.569 3.552 1.00 80.62 84 GLY A N 1
ATOM 685 C CA . GLY A 1 84 ? -13.252 -8.292 3.507 1.00 80.62 84 GLY A CA 1
ATOM 686 C C . GLY A 1 84 ? -13.878 -8.440 2.119 1.00 80.62 84 GLY A C 1
ATOM 687 O O . GLY A 1 84 ? -13.274 -8.960 1.185 1.00 80.62 84 GLY A O 1
ATOM 688 N N . GLU A 1 85 ? -15.136 -8.016 2.012 1.00 80.12 85 GLU A N 1
ATOM 689 C CA . GLU A 1 85 ? -16.000 -8.321 0.861 1.00 80.12 85 GLU A CA 1
ATOM 690 C C . GLU A 1 85 ? -15.822 -7.345 -0.309 1.00 80.12 85 GLU A C 1
ATOM 692 O O . GLU A 1 85 ? -16.065 -7.692 -1.465 1.00 80.12 85 GLU A O 1
ATOM 697 N N . LYS A 1 86 ? -15.387 -6.110 -0.025 1.00 88.31 86 LYS A N 1
ATOM 698 C CA . LYS A 1 86 ? -15.246 -5.061 -1.036 1.00 88.31 86 LYS A CA 1
ATOM 699 C C . LYS A 1 86 ? -13.865 -5.127 -1.684 1.00 88.31 86 LYS A C 1
ATOM 701 O O . LYS A 1 86 ? -12.880 -4.667 -1.111 1.00 88.31 86 LYS A O 1
ATOM 706 N N . ILE A 1 87 ? -13.815 -5.656 -2.904 1.00 87.69 87 ILE A N 1
ATOM 707 C CA . ILE A 1 87 ? -12.597 -5.775 -3.715 1.00 87.69 87 ILE A CA 1
ATOM 708 C C . ILE A 1 87 ? -12.767 -4.954 -5.005 1.00 87.69 87 ILE A C 1
ATOM 710 O O . ILE A 1 87 ? -13.824 -5.036 -5.637 1.00 87.69 87 ILE A O 1
ATOM 714 N N . PRO A 1 88 ? -11.764 -4.161 -5.428 1.00 88.25 88 PRO A N 1
ATOM 715 C CA . PRO A 1 88 ? -11.831 -3.431 -6.692 1.00 88.25 88 PRO A CA 1
ATOM 716 C C . PRO A 1 88 ? -11.912 -4.382 -7.897 1.00 88.25 88 PRO A C 1
ATOM 718 O O . PRO A 1 88 ? -11.057 -5.250 -8.062 1.00 88.25 88 PRO A O 1
ATOM 721 N N . MET A 1 89 ? -12.911 -4.199 -8.767 1.00 87.62 89 MET A N 1
ATOM 722 C CA . MET A 1 89 ? -13.052 -5.007 -9.992 1.00 87.62 89 MET A CA 1
ATOM 723 C C . MET A 1 89 ? -12.105 -4.553 -11.109 1.00 87.62 89 MET A C 1
ATOM 725 O O . MET A 1 89 ? -11.591 -5.376 -11.862 1.00 87.62 89 MET A O 1
ATOM 729 N N . ASN A 1 90 ? -11.859 -3.244 -11.210 1.00 92.69 90 ASN A N 1
ATOM 730 C CA . ASN A 1 90 ? -10.942 -2.671 -12.190 1.00 92.69 90 ASN A CA 1
ATOM 731 C C . ASN A 1 90 ? -9.565 -2.504 -11.560 1.00 92.69 90 ASN A C 1
ATOM 733 O O . ASN A 1 90 ? -9.435 -1.848 -10.526 1.00 92.69 90 ASN A O 1
ATOM 737 N N . LEU A 1 91 ? -8.539 -3.059 -12.201 1.00 95.00 91 LEU A N 1
ATOM 738 C CA . LEU A 1 91 ? -7.164 -2.980 -11.722 1.00 95.00 91 LEU A CA 1
ATOM 739 C C . LEU A 1 91 ? -6.427 -1.766 -12.307 1.00 95.00 91 LEU A C 1
ATOM 741 O O . LEU A 1 91 ? -6.708 -1.358 -13.438 1.00 95.00 91 LEU A O 1
ATOM 745 N N . PRO A 1 92 ? -5.449 -1.206 -11.575 1.00 95.12 92 PRO A N 1
ATOM 746 C CA . PRO A 1 92 ? -4.527 -0.235 -12.141 1.00 95.12 92 PRO A CA 1
ATOM 747 C C . PRO A 1 92 ? -3.693 -0.877 -13.256 1.00 95.12 92 PRO A C 1
ATOM 749 O O . PRO A 1 92 ? -3.463 -2.088 -13.283 1.00 95.12 92 PRO A O 1
ATOM 752 N N . LYS A 1 93 ? -3.204 -0.058 -14.189 1.00 93.25 93 LYS A N 1
ATOM 753 C CA . LYS A 1 93 ? -2.440 -0.549 -15.340 1.00 93.25 93 LYS A CA 1
ATOM 754 C C . LYS A 1 93 ? -1.211 -1.352 -14.894 1.00 93.25 93 LYS A C 1
ATOM 756 O O . LYS A 1 93 ? -0.379 -0.868 -14.131 1.00 93.25 93 LYS A O 1
ATOM 761 N N . GLY A 1 94 ? -1.075 -2.564 -15.431 1.00 94.75 94 GLY A N 1
ATOM 762 C CA . GLY A 1 94 ? 0.058 -3.452 -15.159 1.00 94.75 94 GLY A CA 1
ATOM 763 C C . GLY A 1 94 ? -0.014 -4.195 -13.824 1.00 94.75 94 GLY A C 1
ATOM 764 O O . GLY A 1 94 ? 0.894 -4.967 -13.536 1.00 94.75 94 GLY A O 1
ATOM 765 N N . PHE A 1 95 ? -1.068 -3.993 -13.028 1.00 97.25 95 PHE A N 1
ATOM 766 C CA . PHE A 1 95 ? -1.326 -4.826 -11.859 1.00 97.25 95 PHE A CA 1
ATOM 767 C C . PHE A 1 95 ? -2.069 -6.095 -12.264 1.00 97.25 95 PHE A C 1
ATOM 769 O O . PHE A 1 95 ? -2.975 -6.070 -13.098 1.00 97.25 95 PHE A O 1
ATOM 776 N N . ILE A 1 96 ? -1.706 -7.192 -11.616 1.00 96.38 96 ILE A N 1
ATOM 777 C CA . ILE A 1 96 ? -2.447 -8.448 -11.627 1.00 96.38 96 ILE A CA 1
ATOM 778 C C . ILE A 1 96 ? -3.160 -8.629 -10.290 1.00 96.38 96 ILE A C 1
ATOM 780 O O . ILE A 1 96 ? -2.773 -8.028 -9.287 1.00 96.38 96 ILE A O 1
ATOM 784 N N . MET A 1 97 ? -4.203 -9.454 -10.283 1.00 95.25 97 MET A N 1
ATOM 785 C CA . MET A 1 97 ? -4.913 -9.852 -9.072 1.00 95.25 97 MET A CA 1
ATOM 786 C C . MET A 1 97 ? -4.556 -11.294 -8.727 1.00 95.25 97 MET A C 1
ATOM 788 O O . MET A 1 97 ? -4.676 -12.189 -9.561 1.00 95.25 97 MET A O 1
ATOM 792 N N . GLU A 1 98 ? -4.156 -11.511 -7.483 1.00 94.06 98 GLU A N 1
ATOM 793 C CA . GLU A 1 98 ? -3.788 -12.801 -6.918 1.00 94.06 98 GLU A CA 1
ATOM 794 C C . GLU A 1 98 ? -4.732 -13.112 -5.756 1.00 94.06 98 GLU A C 1
ATOM 796 O O . GLU A 1 98 ? -4.974 -12.264 -4.893 1.00 94.06 98 GLU A O 1
ATOM 801 N N . LYS A 1 99 ? -5.264 -14.334 -5.708 1.00 90.44 99 LYS A N 1
ATOM 802 C CA . LYS A 1 99 ? -6.074 -14.802 -4.581 1.00 90.44 99 LYS A CA 1
ATOM 803 C C . LYS A 1 99 ? -5.243 -15.757 -3.731 1.00 90.44 99 LYS A C 1
ATOM 805 O O . LYS A 1 99 ? -4.828 -16.807 -4.215 1.00 90.44 99 LYS A O 1
ATOM 810 N N . ILE A 1 100 ? -5.004 -15.391 -2.474 1.00 82.62 100 ILE A N 1
ATOM 811 C CA . ILE A 1 100 ? -4.213 -16.177 -1.518 1.00 82.62 100 ILE A CA 1
ATOM 812 C C . ILE A 1 100 ? -5.135 -16.548 -0.355 1.00 82.62 100 ILE A C 1
ATOM 814 O O . ILE A 1 100 ? -5.361 -15.752 0.558 1.00 82.62 100 ILE A O 1
ATOM 818 N N . GLY A 1 101 ? -5.714 -17.750 -0.418 1.00 84.19 101 GLY A N 1
ATOM 819 C CA . GLY A 1 101 ? -6.789 -18.160 0.490 1.00 84.19 101 GLY A CA 1
ATOM 820 C C . GLY A 1 101 ? -8.010 -17.246 0.341 1.00 84.19 101 GLY A C 1
ATOM 821 O O . GLY A 1 101 ? -8.531 -17.077 -0.763 1.00 84.19 101 GLY A O 1
ATOM 822 N N . ASP A 1 102 ? -8.423 -16.620 1.443 1.00 83.25 102 ASP A N 1
ATOM 823 C CA . ASP A 1 102 ? -9.558 -15.685 1.483 1.00 83.25 102 ASP A CA 1
ATOM 824 C C . ASP A 1 102 ? -9.164 -14.225 1.214 1.00 83.25 102 ASP A C 1
ATOM 826 O O . ASP A 1 102 ? -10.008 -13.331 1.248 1.00 83.25 102 ASP A O 1
ATOM 830 N N . LYS A 1 103 ? -7.881 -13.960 0.947 1.00 86.75 103 LYS A N 1
ATOM 831 C CA . LYS A 1 103 ? -7.362 -12.611 0.700 1.00 86.75 103 LYS A CA 1
ATOM 832 C C . LYS A 1 103 ? -7.176 -12.367 -0.787 1.00 86.75 103 LYS A C 1
ATOM 834 O O . LYS A 1 103 ? -6.819 -13.277 -1.541 1.00 86.75 103 LYS A O 1
ATOM 839 N N . VAL A 1 104 ? -7.359 -11.115 -1.193 1.00 93.62 104 VAL A N 1
ATOM 840 C CA . VAL A 1 104 ? -7.053 -10.661 -2.551 1.00 93.62 104 VAL A CA 1
ATOM 841 C C . VAL A 1 104 ? -5.901 -9.679 -2.501 1.00 93.62 104 VAL A C 1
ATOM 843 O O . VAL A 1 104 ? -5.947 -8.699 -1.768 1.00 93.62 104 VAL A O 1
ATOM 846 N N . CYS A 1 105 ? -4.872 -9.933 -3.297 1.00 95.12 105 CYS A N 1
ATOM 847 C CA . CYS A 1 105 ? -3.725 -9.060 -3.459 1.00 95.12 105 CYS A CA 1
ATOM 848 C C . CYS A 1 105 ? -3.708 -8.525 -4.888 1.00 95.12 105 CYS A C 1
ATOM 850 O O . CYS A 1 105 ? -3.835 -9.298 -5.834 1.00 95.12 105 CYS A O 1
ATOM 852 N N . ILE A 1 106 ? -3.543 -7.216 -5.058 1.00 96.44 106 ILE A N 1
ATOM 853 C CA . ILE A 1 106 ? -3.153 -6.658 -6.354 1.00 96.44 106 ILE A CA 1
ATOM 854 C C . ILE A 1 106 ? -1.653 -6.413 -6.326 1.00 96.44 106 ILE A C 1
ATOM 856 O O . ILE A 1 106 ? -1.137 -5.889 -5.336 1.00 96.44 106 ILE A O 1
ATOM 860 N N . ARG A 1 107 ? -0.954 -6.777 -7.398 1.00 96.88 107 ARG A N 1
ATOM 861 C CA . ARG A 1 107 ? 0.506 -6.700 -7.455 1.00 96.88 107 ARG A CA 1
ATOM 862 C C . ARG A 1 107 ? 0.993 -6.292 -8.835 1.00 96.88 107 ARG A C 1
ATOM 864 O O . ARG A 1 107 ? 0.455 -6.744 -9.841 1.00 96.88 107 ARG A O 1
ATOM 871 N N . LYS A 1 108 ? 2.039 -5.475 -8.880 1.00 97.25 108 LYS A N 1
ATOM 872 C CA . LYS A 1 108 ? 2.826 -5.216 -10.084 1.00 97.25 108 LYS A CA 1
ATOM 873 C C . LYS A 1 108 ? 4.282 -5.555 -9.805 1.00 97.25 108 LYS A C 1
ATOM 875 O O . LYS A 1 108 ? 4.885 -4.980 -8.903 1.00 97.25 108 LYS A O 1
ATOM 880 N N . TYR A 1 109 ? 4.827 -6.467 -10.600 1.00 95.88 109 TYR A N 1
ATOM 881 C CA . TYR A 1 109 ? 6.242 -6.817 -10.582 1.00 95.88 109 TYR A CA 1
ATOM 882 C C . TYR A 1 109 ? 7.043 -5.861 -11.462 1.00 95.88 109 TYR A C 1
ATOM 884 O O . TYR A 1 109 ? 6.555 -5.421 -12.506 1.00 95.88 109 TYR A O 1
ATOM 892 N N . TYR A 1 110 ? 8.277 -5.579 -11.055 1.00 94.88 110 TYR A N 1
ATOM 893 C CA . TYR A 1 110 ? 9.226 -4.816 -11.862 1.00 94.88 110 TYR A CA 1
ATOM 894 C C . TYR A 1 110 ? 10.262 -5.734 -12.497 1.00 94.88 110 TYR A C 1
ATOM 896 O O . TYR A 1 110 ? 10.641 -6.759 -11.924 1.00 94.88 110 TYR A O 1
ATOM 904 N N . ASP A 1 111 ? 10.742 -5.340 -13.674 1.00 90.38 111 ASP A N 1
ATOM 905 C CA . ASP A 1 111 ? 11.778 -6.082 -14.378 1.00 90.38 111 ASP A CA 1
ATOM 906 C C . ASP A 1 111 ? 13.111 -6.011 -13.603 1.00 90.38 111 ASP A C 1
ATOM 908 O O . ASP A 1 111 ? 13.563 -4.956 -13.131 1.00 90.38 111 ASP A O 1
ATOM 912 N N . ASN A 1 112 ? 13.739 -7.173 -13.436 1.00 87.38 112 ASN A N 1
ATOM 913 C CA . ASN A 1 112 ? 14.999 -7.311 -12.720 1.00 87.38 112 ASN A CA 1
ATOM 914 C C . ASN A 1 112 ? 16.214 -6.880 -13.562 1.00 87.38 112 ASN A C 1
ATOM 916 O O . ASN A 1 112 ? 17.287 -6.681 -12.986 1.00 87.38 112 ASN A O 1
ATOM 920 N N . ILE A 1 113 ? 16.038 -6.700 -14.875 1.00 89.56 113 ILE A N 1
ATOM 921 C CA . ILE A 1 113 ? 17.053 -6.219 -15.823 1.00 89.56 113 ILE A CA 1
ATOM 922 C C . ILE A 1 113 ? 17.263 -4.704 -15.687 1.00 89.56 113 ILE A C 1
ATOM 924 O O . ILE A 1 113 ? 18.360 -4.215 -15.953 1.00 89.56 113 ILE A O 1
ATOM 928 N N . LEU A 1 114 ? 16.247 -3.965 -15.227 1.00 89.31 114 LEU A N 1
ATOM 929 C CA . LEU A 1 114 ? 16.342 -2.518 -15.025 1.00 89.31 114 LEU A CA 1
ATOM 930 C C . LEU A 1 114 ? 17.417 -2.157 -13.998 1.00 89.31 114 LEU A C 1
ATOM 932 O O . LEU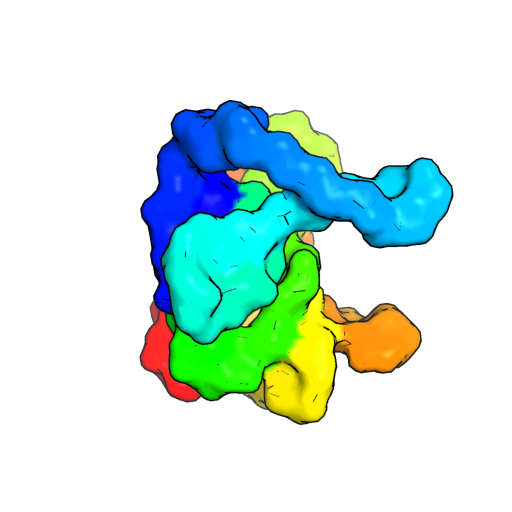 A 1 114 ? 17.569 -2.815 -12.959 1.00 89.31 114 LEU A O 1
ATOM 936 N N . SER A 1 115 ? 18.113 -1.048 -14.250 1.00 92.62 115 SER A N 1
ATOM 937 C CA . SER A 1 115 ? 18.989 -0.439 -13.255 1.00 92.62 115 SER A CA 1
ATOM 938 C C . SER A 1 115 ? 18.190 0.032 -12.034 1.00 92.62 115 SER A C 1
ATOM 940 O O . SER A 1 115 ? 16.975 0.240 -12.076 1.00 92.62 115 SER A O 1
ATOM 942 N N . LYS A 1 116 ? 18.889 0.258 -10.914 1.00 92.94 116 LYS A N 1
ATOM 943 C CA . LYS A 1 116 ? 18.266 0.777 -9.684 1.00 92.94 116 LYS A CA 1
ATOM 944 C C . LYS A 1 116 ? 17.544 2.110 -9.910 1.00 92.94 116 LYS A C 1
ATOM 946 O O . LYS A 1 116 ? 16.524 2.348 -9.272 1.00 92.94 116 LYS A O 1
ATOM 951 N N . LEU A 1 117 ? 18.080 2.966 -10.787 1.00 94.56 117 LEU A N 1
ATOM 952 C CA . LEU A 1 117 ? 17.500 4.273 -11.090 1.00 94.56 117 LEU A CA 1
ATOM 953 C C . LEU A 1 117 ? 16.228 4.130 -11.930 1.00 94.56 117 LEU A C 1
ATOM 955 O O . LEU A 1 117 ? 15.187 4.621 -11.512 1.00 94.56 117 LEU A O 1
ATOM 959 N N . GLU A 1 118 ? 16.283 3.391 -13.041 1.00 95.38 118 GLU A N 1
ATOM 960 C CA . GLU A 1 118 ? 15.112 3.153 -13.904 1.00 95.38 118 GLU A CA 1
ATOM 961 C C . GLU A 1 118 ? 13.971 2.502 -13.118 1.00 95.38 118 GLU A C 1
ATOM 963 O O . GLU A 1 118 ? 12.819 2.923 -13.185 1.00 95.38 118 GLU A O 1
ATOM 968 N N . ARG A 1 119 ? 14.299 1.519 -12.277 1.00 95.12 119 ARG A N 1
ATOM 969 C CA . ARG A 1 119 ? 13.323 0.871 -11.402 1.00 95.12 119 ARG A CA 1
ATOM 970 C C . ARG A 1 119 ? 12.729 1.830 -10.375 1.00 95.12 119 ARG A C 1
ATOM 972 O O . ARG A 1 119 ? 11.540 1.752 -10.085 1.00 95.12 119 ARG A O 1
ATOM 979 N N . PHE A 1 120 ? 13.535 2.725 -9.804 1.00 95.44 120 PHE A N 1
ATOM 980 C CA . PHE A 1 120 ? 13.031 3.746 -8.888 1.00 95.44 120 PHE A CA 1
ATOM 981 C C . PHE A 1 120 ? 12.050 4.693 -9.594 1.00 95.44 120 PHE A C 1
ATOM 983 O O . PHE A 1 120 ? 10.980 4.972 -9.055 1.00 95.44 120 PHE A O 1
ATOM 990 N N . GLU A 1 121 ? 12.355 5.118 -10.820 1.00 96.19 121 GLU A N 1
ATOM 991 C CA . GLU A 1 121 ? 11.450 5.929 -11.644 1.00 96.19 121 GLU A CA 1
ATOM 992 C C . GLU A 1 121 ? 10.142 5.189 -11.961 1.00 96.19 121 GLU A C 1
ATOM 994 O O . GLU A 1 121 ? 9.053 5.764 -11.839 1.00 96.19 121 GLU A O 1
ATOM 999 N N . GLU A 1 122 ? 10.216 3.897 -12.295 1.00 96.00 122 GLU A N 1
ATOM 1000 C CA . GLU A 1 122 ? 9.026 3.071 -12.508 1.00 96.00 122 GLU A CA 1
ATOM 1001 C C . GLU A 1 122 ? 8.182 2.907 -11.240 1.00 96.00 122 GLU A C 1
ATOM 1003 O O . GLU A 1 122 ? 6.950 2.963 -11.320 1.00 96.00 122 GLU A O 1
ATOM 1008 N N . ILE A 1 123 ? 8.813 2.741 -10.074 1.00 96.81 123 ILE A N 1
ATOM 1009 C CA . ILE A 1 123 ? 8.132 2.674 -8.774 1.00 96.81 123 ILE A CA 1
ATOM 1010 C C . ILE A 1 123 ? 7.392 3.984 -8.489 1.00 96.81 123 ILE A C 1
ATOM 1012 O O . ILE A 1 123 ? 6.211 3.958 -8.127 1.00 96.81 123 ILE A O 1
ATOM 1016 N N . LEU A 1 124 ? 8.035 5.136 -8.702 1.00 97.25 124 LEU A N 1
ATOM 1017 C CA . LEU A 1 124 ? 7.402 6.446 -8.517 1.00 97.25 124 LEU A CA 1
ATOM 1018 C C . LEU A 1 124 ? 6.196 6.624 -9.444 1.00 97.25 124 LEU A C 1
ATOM 1020 O O . LEU A 1 124 ? 5.109 7.001 -8.995 1.00 9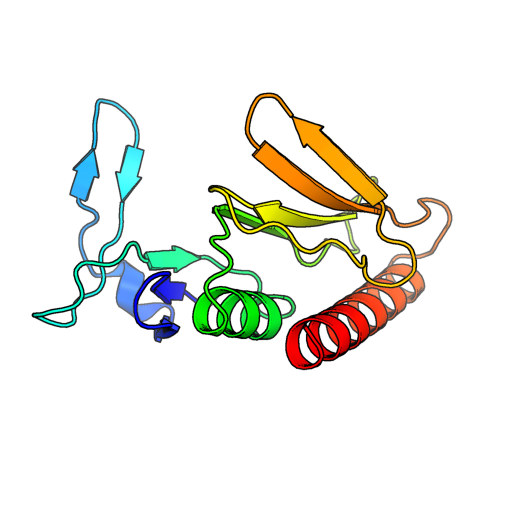7.25 124 LEU A O 1
ATOM 1024 N N . LYS A 1 125 ? 6.363 6.304 -10.731 1.00 97.25 125 LYS A N 1
ATOM 1025 C CA . LYS A 1 125 ? 5.278 6.367 -11.715 1.00 97.25 125 LYS A CA 1
ATOM 1026 C C . LYS A 1 125 ? 4.126 5.439 -11.339 1.00 97.25 125 LYS A C 1
ATOM 1028 O O . LYS A 1 125 ? 2.968 5.845 -11.410 1.00 97.25 125 LYS A O 1
ATOM 1033 N N . THR A 1 126 ? 4.439 4.223 -10.901 1.00 97.75 126 THR A N 1
ATOM 1034 C CA . THR A 1 126 ? 3.443 3.230 -10.491 1.00 97.75 126 THR A CA 1
ATOM 1035 C C . THR A 1 126 ? 2.647 3.710 -9.285 1.00 97.75 126 THR A C 1
ATOM 1037 O O . THR A 1 126 ? 1.424 3.652 -9.325 1.00 97.75 126 THR A O 1
ATOM 1040 N N . ASN A 1 127 ? 3.296 4.237 -8.244 1.00 97.94 127 ASN A N 1
ATOM 1041 C CA . ASN A 1 127 ? 2.589 4.750 -7.065 1.00 97.94 127 ASN A CA 1
ATOM 1042 C C . ASN A 1 127 ? 1.706 5.965 -7.410 1.00 97.94 127 ASN A C 1
ATOM 1044 O O . ASN A 1 127 ? 0.591 6.078 -6.900 1.00 97.94 127 ASN A O 1
ATOM 1048 N N . LEU A 1 128 ? 2.139 6.827 -8.338 1.00 97.81 128 LEU A N 1
ATOM 1049 C CA . LEU A 1 128 ? 1.314 7.931 -8.839 1.00 97.81 128 LEU A CA 1
ATOM 1050 C C . LEU A 1 128 ? 0.087 7.439 -9.625 1.00 97.81 128 LEU A C 1
ATOM 1052 O O . LEU A 1 128 ? -1.016 7.956 -9.442 1.00 97.81 128 LEU A O 1
ATOM 1056 N N . GLU A 1 129 ? 0.261 6.462 -10.517 1.00 97.69 129 GLU A N 1
ATOM 1057 C CA . GLU A 1 129 ? -0.844 5.838 -11.259 1.00 97.69 129 GLU A CA 1
ATOM 1058 C C . GLU A 1 129 ? -1.807 5.103 -10.319 1.00 97.69 129 GLU A C 1
ATOM 1060 O O . GLU A 1 129 ? -3.022 5.189 -10.496 1.00 97.69 129 GLU A O 1
ATOM 1065 N N . LEU A 1 130 ? -1.277 4.452 -9.286 1.00 97.88 130 LEU A N 1
ATOM 1066 C CA . LEU A 1 130 ? -2.045 3.748 -8.268 1.00 97.88 130 LEU A CA 1
ATOM 1067 C C . LEU A 1 130 ? -2.896 4.715 -7.433 1.00 97.88 130 LEU A C 1
ATOM 1069 O O . LEU A 1 130 ? -4.078 4.456 -7.218 1.00 97.88 130 LEU A O 1
ATOM 1073 N N . LEU A 1 131 ? -2.351 5.872 -7.044 1.00 98.19 131 LEU A N 1
ATOM 1074 C CA . LEU A 1 131 ? -3.123 6.924 -6.377 1.00 98.19 131 LEU A CA 1
ATOM 1075 C C . LEU A 1 131 ? -4.234 7.474 -7.283 1.00 98.19 131 LEU A C 1
ATOM 1077 O O . LEU A 1 131 ? -5.376 7.628 -6.851 1.00 98.19 131 LEU A O 1
ATOM 1081 N N . LYS A 1 132 ? -3.926 7.742 -8.559 1.00 97.88 132 LYS A N 1
ATOM 1082 C CA . LYS A 1 132 ? -4.936 8.181 -9.540 1.00 97.88 132 LYS A CA 1
ATOM 1083 C C . LYS A 1 132 ? -6.045 7.147 -9.698 1.00 97.88 132 LYS A C 1
ATOM 1085 O O . LYS A 1 132 ? -7.210 7.521 -9.774 1.00 97.88 132 LYS A O 1
ATOM 1090 N N . TRP A 1 133 ? -5.697 5.868 -9.748 1.00 97.56 133 TRP A N 1
ATOM 1091 C CA . TRP A 1 133 ? -6.666 4.781 -9.789 1.00 97.56 133 TRP A CA 1
ATOM 1092 C C . TRP A 1 133 ? -7.546 4.772 -8.535 1.00 97.56 133 TRP A C 1
ATOM 1094 O O . TRP A 1 133 ? -8.765 4.823 -8.671 1.00 97.56 133 TRP A O 1
ATOM 1104 N N . ALA A 1 134 ? -6.957 4.826 -7.337 1.00 97.12 134 ALA A N 1
ATOM 1105 C CA . ALA A 1 134 ? -7.708 4.846 -6.082 1.00 97.12 134 ALA A CA 1
ATOM 1106 C C . ALA A 1 134 ? -8.688 6.028 -6.012 1.00 97.12 134 ALA A C 1
ATOM 1108 O O . ALA A 1 134 ? -9.841 5.841 -5.629 1.00 97.12 134 ALA A O 1
ATOM 1109 N N . ASN A 1 135 ? -8.283 7.216 -6.474 1.00 96.88 135 ASN A N 1
ATOM 1110 C CA . ASN A 1 135 ? -9.150 8.397 -6.550 1.00 96.88 135 ASN A CA 1
ATOM 1111 C C . ASN A 1 135 ? -10.358 8.213 -7.489 1.00 96.88 135 ASN A C 1
ATOM 1113 O O . ASN A 1 135 ? -11.402 8.808 -7.235 1.00 96.88 135 ASN A O 1
ATOM 1117 N N . ASN A 1 136 ? -10.256 7.370 -8.521 1.00 95.25 136 ASN A N 1
ATOM 1118 C CA . ASN A 1 136 ? -11.314 7.138 -9.516 1.00 95.25 136 ASN A CA 1
ATOM 1119 C C . ASN A 1 136 ? -12.167 5.874 -9.265 1.00 95.25 136 ASN A C 1
ATOM 1121 O O . ASN A 1 136 ? -13.047 5.579 -10.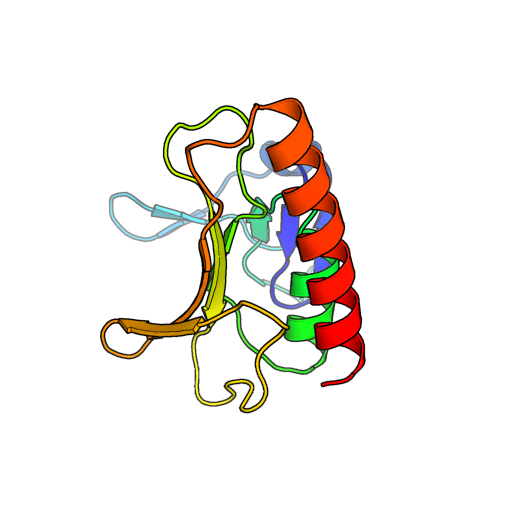072 1.00 95.25 136 ASN A O 1
ATOM 1125 N N . LEU A 1 137 ? -11.904 5.124 -8.186 1.00 92.12 137 LEU A N 1
ATOM 1126 C CA . LEU A 1 137 ? -12.734 3.993 -7.734 1.00 92.12 137 LEU A CA 1
ATOM 1127 C C . LEU A 1 137 ? -14.067 4.391 -7.093 1.00 92.12 137 LEU A C 1
ATOM 1129 O O . LEU A 1 137 ? -14.156 5.528 -6.574 1.00 92.12 137 LEU A O 1
#

Sequence (137 aa):
MSYVCLKCNEVYKNSINQIKPIKYGEDKEWLFCPKIDCHGRVVEIDELIMPTIIELNKKGYTTEFCCSGHSYERYTDTYISFTGEKIPMNLPKGFIMEKIGDKVCIRKYYDNILSKLERFEEILKTNLELLKWANNL

Radius of gyration: 15.76 Å; chains: 1; bounding box: 35×29×40 Å

pLDDT: mean 90.43, std 7.05, range [66.62, 98.19]

Organism: NCBI:txid1407017

Secondary structure (DSSP, 8-state):
-EEEETTT--EE-GGGGGSPPEEETTTEEEEE--STTT-PEEEEE-TTTHHHHHHHHHTT-EEEEEE---TTSSS-EEEEEEESS---SSPPTT-EEEEETTEEEEEEEPPSSS-HHHHHHHHHHHHHHHHHHHHH-

Foldseek 3Di:
DWKAFLFPRDIDDPVQVVDFFDDDPDDDTWRADPPPPGRGTIDDDDPLQSLLSSLCSVVVWRWDDWDLWDLPDLWIKTKTKTDDDDDDPDDQPQWDWDDDPRIIMTMHTDDSPDHSVVSVVVSNVSSVSSSVVSVVD